Protein AF-A0A2V7PN87-F1 (afdb_monomer)

Nearest PDB structures (foldseek):
  2gey-assembly3_A  TM=9.231E-01  e=4.237E-07  Streptomyces galilaeus
  5x7l-assembly1_A  TM=9.343E-01  e=6.4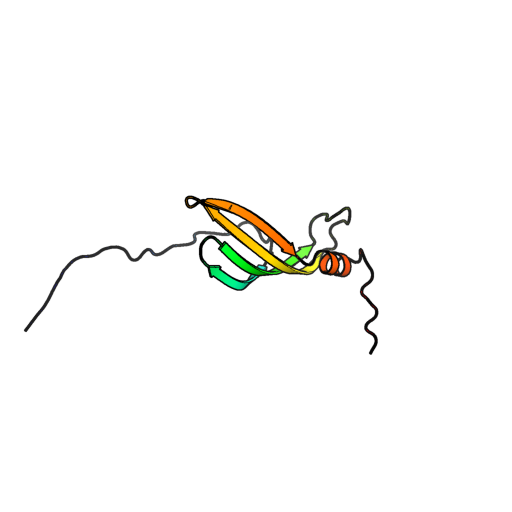31E-07  Streptomyces laurentii
  2gey-ass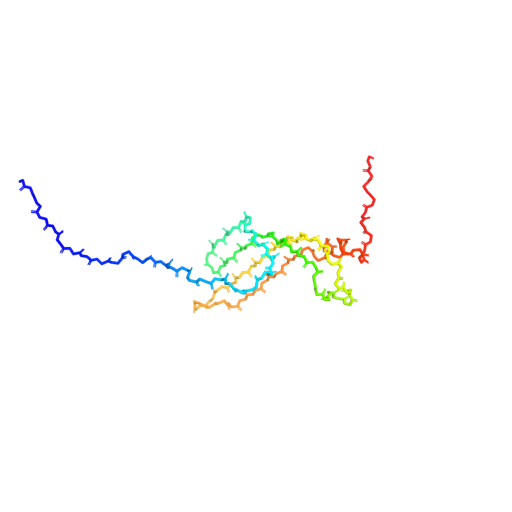embly1_B  TM=9.433E-01  e=6.431E-07  Streptomyces galilaeus
  2gey-assembly3_C-2  TM=9.336E-01  e=8.664E-07  Streptomyces galilaeus
  4lgq-assembly2_D  TM=9.002E-01  e=3.845E-06  Chromobacterium violaceum ATCC 12472

pLDDT: mean 79.1, std 25.11, range [27.59, 98.38]

Sequence (105 aa):
MPARASRLAERRRWSVGQARVLRLSVQITLEDLIAEDDKVVLSWTARATHRGEFMGTPATNKQVTVAGIDIYRYAGGKRAETWRQWDTLGLMRQLGMVPSPAQSG

Structure (mmCIF, N/CA/C/O backbone):
data_AF-A0A2V7PN87-F1
#
_entry.id   AF-A0A2V7PN87-F1
#
loop_
_atom_site.group_PDB
_atom_site.id
_atom_site.type_symbol
_atom_site.label_atom_id
_atom_site.label_alt_id
_atom_site.label_comp_id
_atom_site.label_asym_id
_atom_site.label_entity_id
_atom_site.label_seq_id
_atom_site.pdbx_PDB_ins_code
_atom_site.Cartn_x
_atom_site.Cartn_y
_atom_site.Cartn_z
_atom_site.occupancy
_atom_site.B_iso_or_equiv
_atom_site.auth_seq_id
_atom_site.auth_comp_id
_atom_site.auth_asym_id
_atom_site.auth_atom_id
_atom_site.pdbx_PDB_model_num
ATOM 1 N N . MET A 1 1 ? 11.825 -3.693 58.755 1.00 27.59 1 MET A N 1
ATOM 2 C CA . MET A 1 1 ? 12.878 -4.168 57.827 1.00 27.59 1 MET A CA 1
ATOM 3 C C . MET A 1 1 ? 12.319 -5.379 57.073 1.00 27.59 1 MET A C 1
ATOM 5 O O . MET A 1 1 ? 11.882 -6.291 57.763 1.00 27.59 1 MET A O 1
ATOM 9 N N . PRO A 1 2 ? 12.161 -5.337 55.731 1.00 43.81 2 PRO A N 1
ATOM 10 C CA . PRO A 1 2 ? 11.077 -6.039 55.022 1.00 43.81 2 PRO A CA 1
ATOM 11 C C . PRO A 1 2 ? 11.515 -7.279 54.210 1.00 43.81 2 PRO A C 1
ATOM 13 O O . PRO A 1 2 ? 12.704 -7.572 54.122 1.00 43.81 2 PRO A O 1
ATOM 16 N N . ALA A 1 3 ? 10.524 -7.888 53.531 1.00 28.86 3 ALA A N 1
ATOM 17 C CA . ALA A 1 3 ? 10.576 -8.800 52.367 1.00 28.86 3 ALA A CA 1
ATOM 18 C C . ALA A 1 3 ? 10.172 -10.264 52.688 1.00 28.86 3 ALA A C 1
ATOM 20 O O . ALA A 1 3 ? 10.508 -10.783 53.739 1.00 28.86 3 ALA A O 1
ATOM 21 N N . ARG A 1 4 ? 9.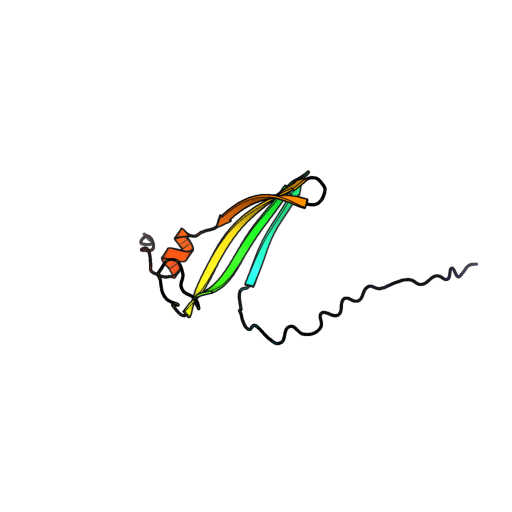425 -11.009 51.859 1.00 32.69 4 ARG A N 1
ATOM 22 C CA . ARG A 1 4 ? 9.209 -10.958 50.404 1.00 32.69 4 ARG A CA 1
ATOM 23 C C . ARG A 1 4 ? 7.798 -11.441 50.043 1.00 32.69 4 ARG A C 1
ATOM 25 O O . ARG A 1 4 ? 7.352 -12.472 50.535 1.00 32.69 4 ARG A O 1
ATOM 32 N N . ALA A 1 5 ? 7.146 -10.727 49.129 1.00 36.09 5 ALA A N 1
ATOM 33 C CA . ALA A 1 5 ? 5.973 -11.210 48.416 1.00 36.09 5 ALA A CA 1
ATOM 34 C C . ALA A 1 5 ? 6.415 -12.159 47.293 1.00 36.09 5 ALA A C 1
ATOM 36 O O . ALA A 1 5 ? 7.224 -11.799 46.437 1.00 36.09 5 ALA A O 1
ATOM 37 N N . SER A 1 6 ? 5.869 -13.369 47.316 1.00 36.72 6 SER A N 1
ATOM 38 C CA . SER A 1 6 ? 6.061 -14.410 46.312 1.00 36.72 6 SER A CA 1
ATOM 39 C C . SER A 1 6 ? 4.776 -14.536 45.505 1.00 36.72 6 SER A C 1
ATOM 41 O O . SER A 1 6 ? 3.770 -14.996 46.046 1.00 36.72 6 SER A O 1
ATOM 43 N N . ARG A 1 7 ? 4.796 -14.185 44.216 1.00 36.84 7 ARG A N 1
ATOM 44 C CA . ARG A 1 7 ? 3.973 -14.874 43.212 1.00 36.84 7 ARG A CA 1
ATOM 45 C C . ARG A 1 7 ? 4.468 -14.593 41.800 1.00 36.84 7 ARG A C 1
ATOM 47 O O . ARG A 1 7 ? 4.524 -13.459 41.341 1.00 36.84 7 ARG A O 1
ATOM 54 N N . LEU A 1 8 ? 4.848 -15.690 41.156 1.00 36.91 8 LEU A N 1
ATOM 55 C CA . LEU A 1 8 ? 5.054 -15.835 39.728 1.00 36.91 8 LEU A CA 1
ATOM 56 C C . LEU A 1 8 ? 3.748 -15.536 38.978 1.00 36.91 8 LEU A C 1
ATOM 58 O O . LEU A 1 8 ? 2.696 -15.965 39.442 1.00 36.91 8 LEU A O 1
ATOM 62 N N . ALA A 1 9 ? 3.842 -14.940 37.787 1.00 35.00 9 ALA A N 1
ATOM 63 C CA . ALA A 1 9 ? 3.267 -15.522 36.569 1.00 35.00 9 ALA A CA 1
ATOM 64 C C . ALA A 1 9 ? 3.669 -14.718 35.315 1.00 35.00 9 ALA A C 1
ATOM 66 O O . ALA A 1 9 ? 3.433 -13.522 35.205 1.00 35.00 9 ALA A O 1
ATOM 67 N N . GLU A 1 10 ? 4.274 -15.447 34.373 1.00 34.34 10 GLU A N 1
ATOM 68 C CA . GLU A 1 10 ? 4.174 -15.268 32.917 1.00 34.34 10 GLU A CA 1
ATOM 69 C C . GLU A 1 10 ? 4.817 -14.053 32.230 1.00 34.34 10 GLU A C 1
ATOM 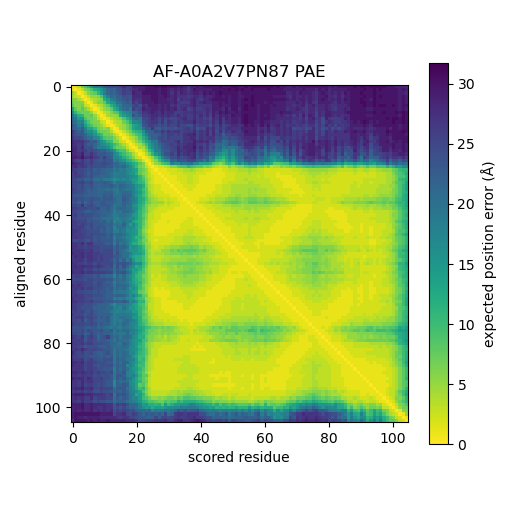71 O O . GLU A 1 10 ? 4.180 -13.152 31.690 1.00 34.34 10 GLU A O 1
ATOM 76 N N . ARG A 1 11 ? 6.131 -14.177 32.022 1.00 38.31 11 ARG A N 1
ATOM 77 C CA . ARG A 1 11 ? 6.791 -13.653 30.820 1.00 38.31 11 ARG A CA 1
ATOM 78 C C . ARG A 1 11 ? 6.305 -14.440 29.593 1.00 38.31 11 ARG A C 1
ATOM 80 O O . ARG A 1 11 ? 6.839 -15.514 29.310 1.00 38.31 11 ARG A O 1
ATOM 87 N N . ARG A 1 12 ? 5.326 -13.915 28.847 1.00 39.38 12 ARG A N 1
ATOM 88 C CA . ARG A 1 12 ? 4.965 -14.423 27.508 1.00 39.38 12 ARG A CA 1
ATOM 89 C C . ARG A 1 12 ? 6.110 -14.152 26.534 1.00 39.38 12 ARG A C 1
ATOM 91 O O . ARG A 1 12 ? 6.212 -13.094 25.924 1.00 39.38 12 ARG A O 1
ATOM 98 N N . ARG A 1 13 ? 7.009 -15.125 26.439 1.00 35.03 13 ARG A N 1
ATOM 99 C CA . ARG A 1 13 ? 8.063 -15.212 25.431 1.00 35.03 13 ARG A CA 1
ATOM 100 C C . ARG A 1 13 ? 7.418 -15.793 24.174 1.00 35.03 13 ARG A C 1
ATOM 102 O O . ARG A 1 13 ? 7.218 -17.000 24.090 1.00 35.03 13 ARG A O 1
ATOM 109 N N . TRP A 1 14 ? 7.029 -14.940 23.236 1.00 33.31 14 TRP A N 1
ATOM 110 C CA . TRP A 1 14 ? 6.575 -15.397 21.926 1.00 33.31 14 TRP A CA 1
ATOM 111 C C . TRP A 1 14 ? 7.797 -15.844 21.122 1.00 33.31 14 TRP A C 1
ATOM 113 O O . TRP A 1 14 ? 8.523 -15.029 20.561 1.00 33.31 14 TRP A O 1
ATOM 123 N N . SER A 1 15 ? 8.057 -17.150 21.115 1.00 35.81 15 SER A N 1
ATOM 124 C CA . SER A 1 15 ? 8.987 -17.769 20.175 1.00 35.81 15 SER A CA 1
ATOM 125 C C . SER A 1 15 ? 8.299 -17.839 18.814 1.00 35.81 15 SER A C 1
ATOM 127 O O . SER A 1 15 ? 7.458 -18.709 18.597 1.00 35.81 15 SER A O 1
ATOM 129 N N . VAL A 1 16 ? 8.633 -16.936 17.889 1.00 43.09 16 VAL A N 1
ATOM 130 C CA . VAL A 1 16 ? 8.271 -17.122 16.476 1.00 43.09 16 VAL A CA 1
ATOM 131 C C . VAL A 1 16 ? 9.175 -18.218 15.918 1.00 43.09 16 VAL A C 1
ATOM 133 O O . VAL A 1 16 ? 10.294 -17.981 15.464 1.00 43.09 16 VAL A O 1
ATOM 136 N N . GLY A 1 17 ? 8.694 -19.453 16.031 1.00 34.16 17 GLY A N 1
ATOM 137 C CA . GLY A 1 17 ? 9.243 -20.602 15.337 1.00 34.16 17 GLY A CA 1
ATOM 138 C C . GLY A 1 17 ? 9.000 -20.471 13.835 1.00 34.16 17 GLY A C 1
ATOM 139 O O . GLY A 1 17 ? 7.865 -20.440 13.382 1.00 34.16 17 GLY A O 1
ATOM 140 N N . GLN A 1 18 ? 10.100 -20.424 13.088 1.00 33.62 18 GLN A N 1
ATOM 141 C CA . GLN A 1 18 ? 10.233 -20.926 11.718 1.00 33.62 18 GLN A CA 1
ATOM 142 C C . GLN A 1 18 ? 9.304 -20.343 10.637 1.00 33.62 18 GLN A C 1
ATOM 144 O O . GLN A 1 18 ? 8.383 -20.994 10.161 1.00 33.62 18 GLN A O 1
ATOM 149 N N . ALA A 1 19 ? 9.682 -19.186 10.089 1.00 32.88 19 ALA A N 1
ATOM 150 C CA . ALA A 1 19 ? 9.339 -18.834 8.710 1.00 32.88 19 ALA A CA 1
ATOM 151 C C . ALA A 1 19 ? 10.460 -19.326 7.776 1.00 32.88 19 ALA A C 1
ATOM 153 O O . ALA A 1 19 ? 11.372 -18.579 7.423 1.00 32.88 19 ALA A O 1
ATOM 154 N N . ARG A 1 20 ? 10.446 -20.619 7.426 1.00 41.94 20 ARG A N 1
ATOM 155 C CA . ARG A 1 20 ? 11.408 -21.219 6.481 1.00 41.94 20 ARG A CA 1
ATOM 156 C C . ARG A 1 20 ? 10.725 -21.860 5.273 1.00 41.94 20 ARG A C 1
ATOM 158 O O . ARG A 1 20 ? 11.141 -22.917 4.840 1.00 41.94 20 ARG A O 1
ATOM 165 N N . VAL A 1 21 ? 9.713 -21.194 4.721 1.00 36.09 21 VAL A N 1
ATOM 166 C CA . VAL A 1 21 ? 9.244 -21.279 3.324 1.00 36.09 21 VAL A CA 1
ATOM 167 C C . VAL A 1 21 ? 8.598 -19.917 3.032 1.00 36.09 21 VAL A C 1
ATOM 169 O O . VAL A 1 21 ? 7.961 -19.368 3.921 1.00 36.09 21 VAL A O 1
ATOM 172 N N . LEU A 1 22 ? 8.752 -19.387 1.814 1.00 28.67 22 LEU A N 1
ATOM 173 C CA . LEU A 1 22 ? 8.299 -18.072 1.308 1.00 28.67 22 LEU A CA 1
ATOM 174 C C . LEU A 1 22 ? 9.360 -16.959 1.351 1.00 28.67 22 LEU A C 1
ATOM 176 O O . LEU A 1 22 ? 9.284 -15.987 2.094 1.00 28.67 22 LEU A O 1
ATOM 180 N N . ARG A 1 23 ? 10.307 -17.030 0.408 1.00 39.88 23 ARG A N 1
ATOM 181 C CA . ARG A 1 23 ? 11.084 -15.869 -0.070 1.00 39.88 23 ARG A CA 1
ATOM 182 C C . ARG A 1 23 ? 10.215 -14.995 -0.996 1.00 39.88 23 ARG A C 1
ATOM 184 O O . ARG A 1 23 ? 10.576 -14.721 -2.143 1.00 39.88 23 ARG A O 1
ATOM 191 N N . LEU A 1 24 ? 9.035 -14.613 -0.512 1.00 47.97 24 LEU A N 1
ATOM 192 C CA . LEU A 1 24 ? 8.183 -13.585 -1.102 1.00 47.97 24 LEU A CA 1
ATOM 193 C C . LEU A 1 24 ? 8.563 -12.284 -0.399 1.00 47.97 24 LEU A C 1
ATOM 195 O O . LEU A 1 24 ? 8.004 -11.947 0.637 1.00 47.97 24 LEU A O 1
ATOM 199 N N . SER A 1 25 ? 9.592 -11.596 -0.893 1.00 65.50 25 SER A N 1
ATOM 200 C CA . SER A 1 25 ? 10.046 -10.341 -0.289 1.00 65.50 25 SER A CA 1
ATOM 201 C C . SER A 1 25 ? 9.102 -9.205 -0.681 1.00 65.50 25 SER A C 1
ATOM 203 O O . SER A 1 25 ? 9.456 -8.342 -1.481 1.00 65.50 25 SER A O 1
ATOM 205 N N . VAL A 1 26 ? 7.878 -9.246 -0.160 1.00 79.50 26 VAL A N 1
ATOM 206 C CA . VAL A 1 26 ? 7.080 -8.039 0.025 1.00 79.50 26 VAL A CA 1
ATOM 207 C C . VAL A 1 26 ? 7.462 -7.505 1.400 1.00 79.50 26 VAL A C 1
ATOM 209 O O . VAL A 1 26 ? 7.399 -8.226 2.395 1.00 79.50 26 VAL A O 1
ATOM 212 N N . GLN A 1 27 ? 7.955 -6.277 1.452 1.00 90.50 27 GLN A N 1
ATOM 213 C CA . GLN A 1 27 ? 8.240 -5.563 2.692 1.00 90.50 27 GLN A CA 1
ATOM 214 C C . GLN A 1 27 ? 7.241 -4.427 2.795 1.00 90.50 27 GLN A C 1
ATOM 216 O O . GLN A 1 27 ? 7.207 -3.585 1.904 1.00 90.50 27 GLN A O 1
ATOM 221 N N . ILE A 1 28 ? 6.423 -4.431 3.843 1.00 92.62 28 ILE A N 1
ATOM 222 C CA . ILE A 1 28 ? 5.473 -3.357 4.118 1.00 92.62 28 ILE A CA 1
ATOM 223 C C . ILE A 1 28 ? 5.987 -2.598 5.332 1.00 92.62 28 ILE A C 1
ATOM 225 O O . ILE A 1 28 ? 6.207 -3.185 6.390 1.00 92.62 28 ILE A O 1
ATOM 229 N N . THR A 1 29 ? 6.177 -1.302 5.159 1.00 95.12 29 THR A N 1
ATOM 230 C CA . THR A 1 29 ? 6.500 -0.351 6.214 1.00 95.12 29 THR A CA 1
ATOM 231 C C . THR A 1 29 ? 5.231 0.424 6.536 1.00 95.12 29 THR A C 1
ATOM 233 O O . THR A 1 29 ? 4.577 0.924 5.624 1.00 95.12 29 THR A O 1
ATOM 236 N N . LEU A 1 30 ? 4.863 0.493 7.815 1.00 95.88 30 LEU A N 1
ATOM 237 C CA . LEU A 1 30 ? 3.852 1.440 8.279 1.00 95.88 30 LEU A CA 1
ATOM 238 C C . LEU A 1 30 ? 4.557 2.773 8.503 1.00 95.88 30 LEU A C 1
ATOM 240 O O . LEU A 1 30 ? 5.468 2.848 9.325 1.00 95.88 30 LEU A O 1
ATOM 244 N N . GLU A 1 31 ? 4.161 3.778 7.737 1.00 97.31 31 GLU A N 1
ATOM 245 C CA . GLU A 1 31 ? 4.685 5.139 7.855 1.00 97.31 31 GLU A CA 1
ATOM 246 C C . GLU A 1 31 ? 3.957 5.896 8.968 1.00 97.31 31 GLU A C 1
ATOM 248 O O . GLU A 1 31 ? 4.566 6.686 9.681 1.00 97.31 31 GLU A O 1
ATOM 253 N N . ASP A 1 32 ? 2.659 5.622 9.135 1.00 97.00 32 ASP A N 1
ATOM 254 C CA . ASP A 1 32 ? 1.845 6.188 10.206 1.00 97.00 32 ASP A CA 1
ATOM 255 C C . ASP A 1 32 ? 0.692 5.245 10.582 1.00 97.00 32 ASP A C 1
ATOM 257 O O . ASP A 1 32 ? 0.211 4.453 9.759 1.00 97.00 32 ASP A O 1
ATOM 261 N N . LEU A 1 33 ? 0.248 5.337 11.834 1.00 97.50 33 LEU A N 1
ATOM 262 C CA . LEU A 1 33 ? -0.903 4.623 12.368 1.00 97.50 33 LEU A CA 1
ATOM 263 C C . LEU A 1 33 ? -1.659 5.541 13.321 1.00 97.50 33 LEU A C 1
ATOM 265 O O . LEU A 1 33 ? -1.166 5.890 14.392 1.00 97.50 33 LEU A O 1
ATOM 269 N N . ILE A 1 34 ? -2.903 5.839 12.961 1.00 97.88 34 ILE A N 1
ATOM 270 C CA . ILE A 1 34 ? -3.812 6.635 13.780 1.00 97.88 34 ILE A CA 1
ATOM 271 C C . ILE A 1 34 ? -4.980 5.742 14.174 1.00 97.88 34 ILE A C 1
ATOM 273 O O . ILE A 1 34 ? -5.631 5.145 13.319 1.00 97.88 34 ILE A O 1
ATOM 277 N N . ALA A 1 35 ? -5.244 5.641 15.471 1.00 97.44 35 ALA A N 1
ATOM 278 C CA . ALA A 1 35 ? -6.418 4.963 15.998 1.00 97.44 35 ALA A CA 1
ATOM 279 C C . ALA A 1 35 ? -7.243 5.972 16.796 1.00 97.44 35 ALA A C 1
ATOM 281 O O . ALA A 1 35 ? -6.759 6.516 17.787 1.00 97.44 35 ALA A O 1
ATOM 282 N N . GLU A 1 36 ? -8.472 6.213 16.351 1.00 96.12 36 GLU A N 1
ATOM 283 C CA . GLU A 1 36 ? -9.391 7.172 16.961 1.00 96.12 36 GLU A CA 1
ATOM 284 C C . GLU A 1 36 ? -10.818 6.625 16.891 1.00 96.12 36 GLU A C 1
ATOM 286 O O . GLU A 1 36 ? -11.275 6.190 15.831 1.00 96.12 36 GLU A O 1
ATOM 291 N N . ASP A 1 37 ? -11.503 6.628 18.035 1.00 96.06 37 ASP A N 1
ATOM 292 C CA . ASP A 1 37 ? -12.837 6.060 18.222 1.00 96.06 37 ASP A CA 1
ATOM 293 C C . ASP A 1 37 ? -12.981 4.650 17.626 1.00 96.06 37 ASP A C 1
ATOM 295 O O . ASP A 1 37 ? -12.416 3.669 18.117 1.00 96.06 37 ASP A O 1
ATOM 299 N N . ASP A 1 38 ? -13.768 4.550 16.557 1.00 97.38 38 ASP A N 1
ATOM 300 C CA . ASP A 1 38 ? -14.095 3.325 15.857 1.00 97.38 38 ASP A CA 1
ATOM 301 C C . ASP A 1 38 ? -13.242 3.122 14.599 1.00 97.38 38 ASP A C 1
ATOM 303 O O . ASP A 1 38 ? -13.526 2.212 13.823 1.00 97.38 38 ASP A O 1
ATOM 307 N N . LYS A 1 39 ? -12.199 3.932 14.372 1.00 97.88 39 LYS A N 1
ATOM 308 C CA . LYS A 1 39 ? -11.368 3.887 13.163 1.00 97.88 39 LYS A CA 1
ATOM 309 C C . LYS A 1 39 ? -9.895 3.637 13.450 1.00 97.88 39 LYS A C 1
ATOM 311 O O . LYS A 1 39 ? -9.319 4.126 14.416 1.00 97.88 39 LYS A O 1
ATOM 316 N N . VAL A 1 40 ? -9.273 2.903 12.534 1.00 98.06 40 VAL A N 1
ATOM 317 C CA . VAL A 1 40 ? -7.820 2.753 12.429 1.00 98.06 40 VAL A CA 1
ATOM 318 C C . VAL A 1 40 ? -7.405 3.139 11.017 1.00 98.06 40 VAL A C 1
ATOM 320 O O . VAL A 1 40 ? -7.866 2.527 10.053 1.00 98.06 40 VAL A O 1
ATOM 323 N N . VAL A 1 41 ? -6.538 4.136 10.899 1.00 98.12 41 VAL A N 1
ATOM 324 C CA . VAL A 1 41 ? -5.934 4.604 9.651 1.00 98.12 41 VAL A CA 1
ATOM 325 C C . VAL A 1 41 ? -4.481 4.153 9.623 1.00 98.12 41 VAL A C 1
ATOM 327 O O . VAL A 1 41 ? -3.751 4.346 10.591 1.00 98.12 41 VAL A O 1
ATOM 330 N N . LEU A 1 42 ? -4.062 3.560 8.512 1.00 97.81 42 LEU A N 1
ATOM 331 C CA . LEU A 1 42 ? -2.687 3.156 8.251 1.00 97.81 42 LEU A CA 1
ATOM 332 C C . LEU A 1 42 ? -2.198 3.878 7.004 1.00 97.81 42 LEU A C 1
ATOM 334 O O . LEU A 1 42 ? -2.798 3.702 5.946 1.00 97.81 42 LEU A O 1
ATOM 338 N N . SER A 1 43 ? -1.095 4.610 7.108 1.00 97.75 43 SER A N 1
ATOM 339 C CA . SER A 1 43 ? -0.291 5.007 5.949 1.00 97.75 43 SER A CA 1
ATOM 340 C C . SER A 1 43 ? 0.850 4.009 5.798 1.00 97.75 43 SER A C 1
ATOM 342 O O . SER A 1 43 ? 1.514 3.674 6.782 1.00 97.75 43 SER A O 1
ATOM 344 N N . TRP A 1 44 ? 1.064 3.478 4.597 1.00 97.81 44 TRP A N 1
ATOM 345 C CA . TRP A 1 44 ? 2.011 2.387 4.381 1.00 97.81 44 TRP A CA 1
ATOM 346 C C . TRP A 1 44 ? 2.763 2.487 3.053 1.00 97.81 44 TRP A C 1
ATOM 348 O O . TRP A 1 44 ? 2.244 2.987 2.056 1.00 97.81 44 TRP A O 1
ATOM 358 N N . THR A 1 45 ? 3.970 1.917 3.028 1.00 97.19 45 THR A N 1
ATOM 359 C CA . THR A 1 45 ? 4.790 1.710 1.827 1.00 97.19 45 THR A CA 1
ATOM 360 C C . THR A 1 45 ? 5.119 0.229 1.670 1.00 97.19 45 THR A C 1
ATOM 362 O O . THR A 1 45 ? 5.709 -0.382 2.556 1.00 97.19 45 THR A O 1
ATOM 365 N N . ALA A 1 46 ? 4.794 -0.361 0.524 1.00 95.31 46 ALA A N 1
ATOM 366 C CA . ALA A 1 46 ? 5.157 -1.720 0.149 1.00 95.31 46 ALA A CA 1
ATOM 367 C C . ALA A 1 46 ? 6.283 -1.723 -0.893 1.00 95.31 46 ALA A C 1
ATOM 369 O O . ALA A 1 46 ? 6.186 -1.062 -1.924 1.00 95.31 46 ALA A O 1
ATOM 370 N N . ARG A 1 47 ? 7.329 -2.520 -0.669 1.00 94.62 47 ARG A N 1
ATOM 371 C CA . ARG A 1 47 ? 8.372 -2.831 -1.658 1.00 94.62 47 ARG A CA 1
ATOM 372 C C . ARG A 1 47 ? 8.283 -4.298 -2.034 1.00 94.62 47 ARG A C 1
ATOM 374 O O . ARG A 1 47 ? 8.289 -5.157 -1.154 1.00 94.62 47 ARG A O 1
ATOM 381 N N . ALA A 1 48 ? 8.203 -4.591 -3.325 1.00 91.50 48 ALA A N 1
ATOM 382 C CA . ALA A 1 48 ? 8.008 -5.944 -3.835 1.00 91.50 48 ALA A CA 1
ATOM 383 C C . ALA A 1 48 ? 8.783 -6.177 -5.137 1.00 91.50 48 ALA A C 1
ATOM 385 O O . ALA A 1 48 ? 9.233 -5.240 -5.788 1.00 91.50 48 ALA A O 1
ATOM 386 N N . THR A 1 49 ? 8.928 -7.437 -5.547 1.00 93.12 49 THR A N 1
ATOM 387 C CA . THR A 1 49 ? 9.350 -7.792 -6.912 1.00 93.12 49 THR A CA 1
ATOM 388 C C . THR A 1 49 ? 8.133 -8.254 -7.705 1.00 93.12 49 THR A C 1
ATOM 390 O O . THR A 1 49 ? 7.425 -9.156 -7.254 1.00 93.12 49 THR A O 1
ATOM 393 N N . HIS A 1 50 ? 7.904 -7.684 -8.888 1.00 92.12 50 HIS A N 1
ATOM 394 C CA . HIS A 1 50 ? 6.797 -8.062 -9.768 1.00 92.12 50 HIS A CA 1
ATOM 395 C C . HIS A 1 50 ? 7.056 -9.428 -10.423 1.00 92.12 50 HIS A C 1
ATOM 397 O O . HIS A 1 50 ? 7.666 -9.525 -11.488 1.00 92.12 50 HIS A O 1
ATOM 403 N N . ARG A 1 51 ? 6.642 -10.495 -9.730 1.00 91.19 51 ARG A N 1
ATOM 404 C CA . ARG A 1 51 ? 6.843 -11.900 -10.132 1.00 91.19 51 ARG A CA 1
ATOM 405 C C . ARG A 1 51 ? 5.579 -12.599 -10.639 1.00 91.19 51 ARG A C 1
ATOM 407 O O . ARG A 1 51 ? 5.667 -13.744 -11.063 1.00 91.19 51 ARG A O 1
ATOM 414 N N . GLY A 1 52 ? 4.427 -11.941 -10.552 1.00 87.06 52 GLY A N 1
ATOM 415 C CA . GLY A 1 52 ? 3.147 -12.441 -11.056 1.00 87.06 52 GLY A CA 1
ATOM 416 C C . GLY A 1 52 ? 2.645 -11.586 -12.209 1.00 87.06 52 GLY A C 1
ATOM 417 O O . GLY A 1 52 ? 3.249 -10.566 -12.519 1.00 87.06 52 GLY A O 1
ATOM 418 N N . GLU A 1 53 ? 1.550 -12.005 -12.831 1.00 91.88 53 GLU A N 1
ATOM 419 C CA . GLU A 1 53 ? 0.812 -11.141 -13.747 1.00 91.88 53 GLU A CA 1
ATOM 420 C C . GLU A 1 53 ? 0.067 -10.056 -12.957 1.00 91.88 53 GLU A C 1
ATOM 422 O O . GLU A 1 53 ? -0.507 -10.325 -11.898 1.00 91.88 53 GLU A O 1
ATOM 427 N N . PHE A 1 54 ? 0.056 -8.833 -13.481 1.00 88.12 54 PHE A N 1
ATOM 428 C CA . PHE A 1 54 ? -0.714 -7.724 -12.934 1.00 88.12 54 PHE A CA 1
ATOM 429 C C . PHE A 1 54 ? -1.453 -6.994 -14.055 1.00 88.12 54 PHE A C 1
ATOM 431 O O . PHE A 1 54 ? -0.826 -6.437 -14.954 1.00 88.12 54 PHE A O 1
ATOM 438 N N . MET A 1 55 ? -2.790 -6.997 -14.004 1.00 88.69 55 MET A N 1
ATOM 439 C CA . MET A 1 55 ? -3.667 -6.350 -14.995 1.00 88.69 55 MET A CA 1
ATOM 440 C C . MET A 1 55 ? -3.279 -6.668 -16.453 1.00 88.69 55 MET A C 1
ATOM 442 O O . MET A 1 55 ? -3.124 -5.766 -17.275 1.00 88.69 55 MET A O 1
ATOM 446 N N . GLY A 1 56 ? -3.054 -7.949 -16.764 1.00 89.00 56 GLY A N 1
ATOM 447 C CA . GLY A 1 56 ? -2.653 -8.402 -18.100 1.00 89.00 56 GLY A CA 1
ATOM 448 C C . GLY A 1 56 ? -1.186 -8.143 -18.467 1.00 89.00 56 GLY A C 1
ATOM 449 O O . GLY A 1 56 ? -0.761 -8.524 -19.554 1.00 89.00 56 GLY A O 1
ATOM 450 N N . THR A 1 57 ? -0.388 -7.525 -17.588 1.00 88.06 57 THR A N 1
ATOM 451 C CA . THR A 1 57 ? 1.064 -7.384 -17.775 1.00 88.06 57 THR A CA 1
ATOM 452 C C . THR A 1 57 ? 1.785 -8.572 -17.139 1.00 88.06 57 THR A C 1
ATOM 454 O O . THR A 1 57 ? 1.683 -8.744 -15.920 1.00 88.06 57 THR A O 1
ATOM 457 N N . PRO A 1 58 ? 2.540 -9.377 -17.911 1.00 92.50 58 PRO A N 1
ATOM 458 C CA . PRO A 1 58 ? 3.319 -10.485 -17.369 1.00 92.50 58 PRO A CA 1
ATOM 459 C C . PRO A 1 58 ? 4.361 -10.033 -16.342 1.00 92.50 58 PRO A C 1
ATOM 461 O O . PRO A 1 58 ? 4.775 -8.872 -16.309 1.00 92.50 58 PRO A O 1
ATOM 464 N N . ALA A 1 59 ? 4.842 -10.982 -15.539 1.00 92.31 59 ALA A N 1
ATOM 465 C CA . ALA A 1 59 ? 5.899 -10.746 -14.564 1.00 92.31 59 ALA A CA 1
ATOM 466 C C . ALA A 1 59 ? 7.123 -10.068 -15.207 1.00 92.31 59 ALA A C 1
ATOM 468 O O . ALA A 1 59 ? 7.758 -10.610 -16.111 1.00 92.31 59 ALA A O 1
ATOM 469 N N . THR A 1 60 ? 7.483 -8.886 -14.708 1.00 91.44 60 THR A N 1
ATOM 470 C CA . THR A 1 60 ? 8.608 -8.093 -15.239 1.00 91.44 60 THR A CA 1
ATOM 471 C C . THR A 1 60 ? 9.903 -8.322 -14.466 1.00 91.44 60 THR A C 1
ATOM 473 O O . THR A 1 60 ? 10.959 -7.857 -14.886 1.00 91.44 60 THR A O 1
ATOM 476 N N . ASN A 1 61 ? 9.833 -8.990 -13.309 1.00 91.75 61 ASN A N 1
ATOM 477 C CA . ASN A 1 61 ? 10.926 -9.165 -12.348 1.00 91.75 61 ASN A CA 1
ATOM 478 C C . ASN A 1 61 ? 11.552 -7.855 -11.832 1.00 91.75 61 ASN A C 1
ATOM 480 O O . ASN A 1 61 ? 12.590 -7.884 -11.170 1.00 91.75 61 ASN A O 1
ATOM 484 N N . LYS A 1 62 ? 10.911 -6.704 -12.073 1.00 91.31 62 LYS A N 1
ATOM 485 C CA . LYS A 1 62 ? 11.342 -5.407 -11.540 1.00 91.31 62 LYS A CA 1
ATOM 486 C C . LYS A 1 62 ? 10.992 -5.289 -10.059 1.00 91.31 62 LYS A C 1
ATOM 488 O O . LYS A 1 62 ? 9.965 -5.808 -9.612 1.00 91.31 62 LYS A O 1
ATOM 493 N N . GLN A 1 63 ? 11.830 -4.579 -9.307 1.00 93.62 63 GLN A N 1
ATOM 494 C CA . GLN A 1 63 ? 11.430 -4.084 -7.993 1.00 93.62 63 GLN A CA 1
ATOM 495 C C . GLN A 1 63 ? 10.449 -2.927 -8.171 1.00 93.62 63 GLN A C 1
ATOM 497 O O . GLN A 1 63 ? 10.646 -2.076 -9.036 1.00 93.62 63 GLN A O 1
ATOM 502 N N . VAL A 1 64 ? 9.404 -2.915 -7.355 1.00 94.31 64 VAL A N 1
ATOM 503 C CA . VAL A 1 64 ? 8.376 -1.879 -7.334 1.00 94.31 64 VAL A CA 1
ATOM 504 C C . VAL A 1 64 ? 8.180 -1.387 -5.907 1.00 94.31 64 VAL A C 1
ATOM 506 O O . VAL A 1 64 ? 8.295 -2.163 -4.955 1.00 94.31 64 VAL A O 1
ATOM 509 N N . THR A 1 65 ? 7.876 -0.102 -5.774 1.00 95.75 65 THR A N 1
ATOM 510 C CA . THR A 1 65 ? 7.478 0.534 -4.517 1.00 95.75 65 THR A CA 1
ATOM 511 C C . THR A 1 65 ? 6.085 1.123 -4.687 1.00 95.75 65 THR A C 1
ATOM 513 O O . THR A 1 65 ? 5.822 1.818 -5.664 1.00 95.75 65 THR A O 1
ATOM 516 N N . VAL A 1 66 ? 5.189 0.838 -3.752 1.00 95.88 66 VAL A N 1
ATOM 517 C CA . VAL A 1 66 ? 3.794 1.281 -3.776 1.00 95.88 66 VAL A CA 1
ATOM 518 C C . VAL A 1 66 ? 3.457 1.867 -2.418 1.00 95.88 66 VAL A C 1
ATOM 520 O O . VAL A 1 66 ? 3.675 1.202 -1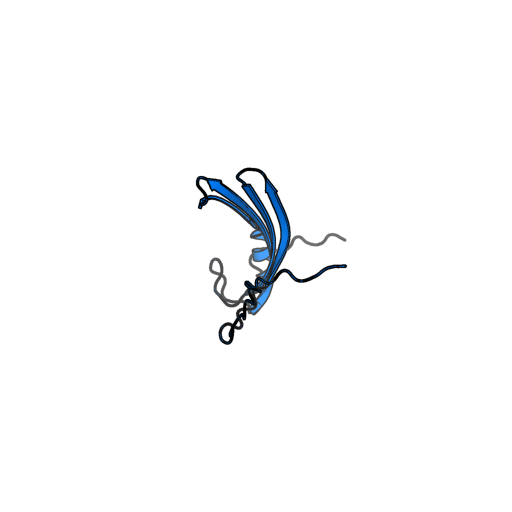.413 1.00 95.88 66 VAL A O 1
ATOM 523 N N . ALA A 1 67 ? 2.910 3.076 -2.382 1.00 96.56 67 ALA A N 1
ATOM 524 C CA . ALA A 1 67 ? 2.371 3.662 -1.160 1.00 96.56 67 ALA A CA 1
ATOM 525 C C . ALA A 1 67 ? 0.843 3.565 -1.147 1.00 96.56 67 ALA A C 1
ATOM 527 O O . ALA A 1 67 ? 0.201 3.560 -2.205 1.00 96.56 67 ALA A O 1
ATOM 528 N N . GLY A 1 68 ? 0.258 3.507 0.043 1.00 97.19 68 GLY A N 1
ATOM 529 C CA . GLY A 1 68 ? -1.184 3.484 0.206 1.00 97.19 68 GLY A CA 1
ATOM 530 C C . GLY A 1 68 ? -1.648 3.873 1.597 1.00 97.19 68 GLY A C 1
ATOM 531 O O . GLY A 1 68 ? -0.861 4.032 2.527 1.00 97.19 68 GLY A O 1
ATOM 532 N N . ILE A 1 69 ? -2.961 4.042 1.700 1.00 98.38 69 ILE A N 1
ATOM 533 C CA . ILE A 1 69 ? -3.684 4.299 2.931 1.00 98.38 69 ILE A CA 1
ATOM 534 C C . ILE A 1 69 ? -4.810 3.278 3.042 1.00 98.38 69 ILE A C 1
ATOM 536 O O . ILE A 1 69 ? -5.610 3.108 2.116 1.00 98.38 69 ILE A O 1
ATOM 540 N N . ASP A 1 70 ? -4.885 2.640 4.203 1.00 98.12 70 ASP A N 1
ATOM 541 C CA . ASP A 1 70 ? -6.002 1.791 4.597 1.00 98.12 70 ASP A CA 1
ATOM 542 C C . ASP A 1 70 ? -6.731 2.442 5.773 1.00 98.12 70 ASP A C 1
ATOM 544 O O . ASP A 1 70 ? -6.107 2.827 6.758 1.00 98.12 70 ASP A O 1
ATOM 548 N N . ILE A 1 71 ? -8.055 2.520 5.698 1.00 98.12 71 ILE A N 1
ATOM 549 C CA . ILE A 1 71 ? -8.916 2.947 6.799 1.00 98.12 71 ILE A CA 1
ATOM 550 C C . ILE A 1 71 ? -9.828 1.780 7.148 1.00 98.12 71 ILE A C 1
ATOM 552 O O . ILE A 1 71 ? -10.522 1.233 6.289 1.00 98.12 71 ILE A O 1
ATOM 556 N N . TYR A 1 72 ? -9.857 1.418 8.420 1.00 98.25 72 TYR A N 1
ATOM 557 C CA . TYR A 1 72 ? -10.707 0.369 8.957 1.00 98.25 72 TYR A CA 1
ATOM 558 C C . TYR A 1 72 ? -11.672 0.963 9.965 1.00 98.25 72 TYR A C 1
ATOM 560 O O . TYR A 1 72 ? -11.220 1.566 10.932 1.00 98.25 72 TYR A O 1
ATOM 568 N N . ARG A 1 73 ? -12.978 0.742 9.785 1.00 98.06 73 ARG A N 1
ATOM 569 C CA . ARG A 1 73 ? -13.972 1.011 10.833 1.00 98.06 73 ARG A CA 1
ATOM 570 C C . ARG A 1 73 ? -14.267 -0.270 11.598 1.00 98.06 73 ARG A C 1
ATOM 572 O O . ARG A 1 73 ? -14.436 -1.321 10.978 1.00 98.06 73 ARG A O 1
ATOM 579 N N . TYR A 1 74 ? -14.377 -0.197 12.913 1.00 98.00 74 TYR A N 1
ATOM 580 C CA . TYR A 1 74 ? -14.689 -1.309 13.796 1.00 98.00 74 TYR A CA 1
ATOM 581 C C . TYR A 1 74 ? -16.050 -1.105 14.464 1.00 98.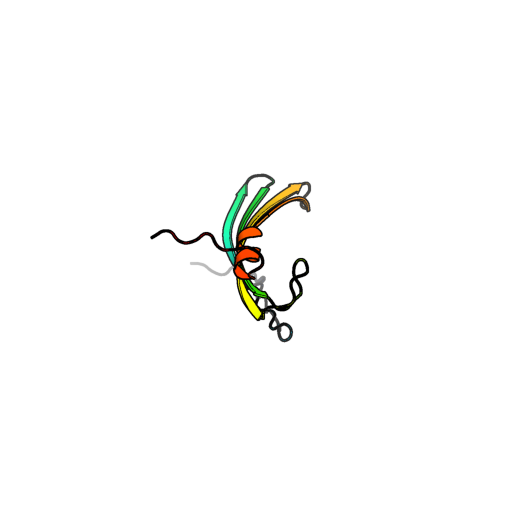00 74 TYR A C 1
ATOM 583 O O . TYR A 1 74 ? -16.388 -0.020 14.907 1.00 98.00 74 TYR A O 1
ATOM 591 N N . ALA A 1 75 ? -16.842 -2.167 14.569 1.00 97.00 75 ALA A N 1
ATOM 592 C CA . ALA A 1 75 ? -18.078 -2.182 15.343 1.00 97.00 75 ALA A CA 1
ATOM 593 C C . ALA A 1 75 ? -18.230 -3.551 16.011 1.00 97.00 75 ALA A C 1
ATOM 595 O O . ALA A 1 75 ? -17.970 -4.584 15.391 1.00 97.00 75 ALA A O 1
ATOM 596 N N . GLY A 1 76 ? -18.602 -3.577 17.294 1.00 94.50 76 GLY A N 1
ATOM 597 C CA . GLY A 1 76 ? -18.740 -4.832 18.045 1.00 94.50 76 GLY A CA 1
ATOM 598 C C . GLY A 1 76 ? -17.459 -5.680 18.073 1.00 94.50 76 GLY A C 1
ATOM 599 O O . GLY A 1 76 ? -17.526 -6.903 17.974 1.00 94.50 76 GLY A O 1
ATOM 600 N N . GLY A 1 77 ? -16.286 -5.035 18.124 1.00 91.75 77 GLY A N 1
ATOM 601 C CA . GLY A 1 77 ? -14.980 -5.709 18.135 1.00 91.75 77 GLY A CA 1
ATOM 602 C C . GLY A 1 77 ? -14.562 -6.344 16.802 1.00 91.75 77 GLY A C 1
ATOM 603 O O . GLY A 1 77 ? -13.568 -7.065 16.755 1.00 91.75 77 GLY A O 1
ATOM 604 N N . LYS A 1 78 ? -15.298 -6.097 15.711 1.00 93.44 78 LYS A N 1
ATOM 605 C CA . LYS A 1 78 ? -14.993 -6.604 14.367 1.00 93.44 78 LYS A CA 1
ATOM 606 C C . LYS A 1 78 ? -14.805 -5.452 13.394 1.00 93.44 78 LYS A C 1
ATOM 608 O O . LYS A 1 78 ? -15.429 -4.408 13.545 1.00 93.44 78 LYS A O 1
ATOM 613 N N . ARG A 1 79 ? -13.982 -5.659 12.368 1.00 94.56 79 ARG A N 1
ATOM 614 C CA . ARG A 1 79 ? -13.846 -4.716 11.254 1.00 94.56 79 ARG A CA 1
ATOM 615 C C . ARG A 1 79 ? -15.147 -4.705 10.445 1.00 94.56 79 ARG A C 1
ATOM 617 O O . ARG A 1 79 ? -15.476 -5.706 9.814 1.00 94.56 79 ARG A O 1
ATOM 624 N N . ALA A 1 80 ? -15.877 -3.599 10.515 1.00 96.94 80 ALA A N 1
ATOM 625 C CA . ALA A 1 80 ? -17.167 -3.388 9.871 1.00 96.94 80 ALA A CA 1
ATOM 626 C C . ALA A 1 80 ? -17.014 -2.849 8.442 1.00 96.94 80 ALA A C 1
ATOM 628 O O . ALA A 1 80 ? -17.714 -3.306 7.545 1.00 96.94 80 ALA A O 1
ATOM 629 N N . GLU A 1 81 ? -16.077 -1.922 8.222 1.00 97.69 81 GLU A N 1
ATOM 630 C CA . GLU A 1 81 ? -15.832 -1.301 6.913 1.00 97.69 81 GLU A CA 1
ATOM 631 C C . GLU A 1 81 ? -14.336 -1.194 6.618 1.00 97.69 81 GLU A C 1
ATOM 633 O O . GLU A 1 81 ? -13.481 -1.260 7.509 1.00 97.69 81 GLU A O 1
ATOM 638 N N . THR A 1 82 ? -14.008 -1.083 5.333 1.00 97.50 82 THR A N 1
ATOM 639 C CA . THR A 1 82 ? -12.640 -0.912 4.846 1.00 97.50 82 THR A CA 1
ATOM 640 C C . THR A 1 82 ? -12.643 0.015 3.645 1.00 97.50 82 THR A C 1
ATOM 642 O O . THR A 1 82 ? -13.313 -0.266 2.653 1.00 97.50 82 THR A O 1
ATOM 645 N N . TRP A 1 83 ? -11.839 1.069 3.716 1.00 98.31 83 TRP A N 1
ATOM 646 C CA . TRP A 1 83 ? -11.490 1.903 2.572 1.00 98.31 83 TRP A CA 1
ATOM 647 C C . TRP A 1 83 ? -10.002 1.75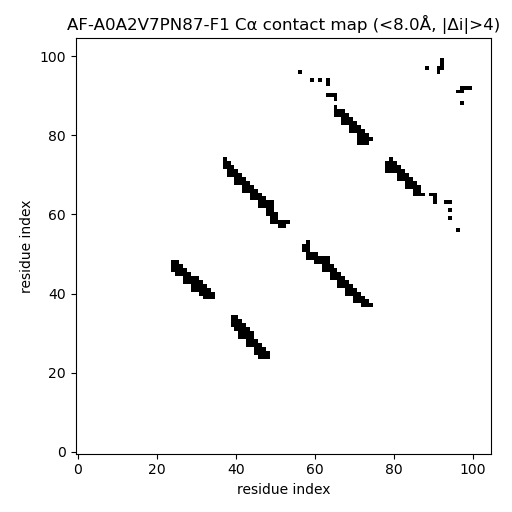0 2.314 1.00 98.31 83 TRP A C 1
ATOM 649 O O . TRP A 1 83 ? -9.201 1.757 3.246 1.00 98.31 83 TRP A O 1
ATOM 659 N N . ARG A 1 84 ? -9.632 1.586 1.047 1.00 96.94 84 ARG A N 1
ATOM 660 C CA . ARG A 1 84 ? -8.241 1.421 0.640 1.00 96.94 84 ARG A CA 1
ATOM 661 C C . ARG A 1 84 ? -7.976 2.265 -0.588 1.00 96.94 84 ARG A C 1
ATOM 663 O O . ARG A 1 84 ? -8.688 2.154 -1.583 1.00 96.94 84 ARG A O 1
ATOM 670 N N . GLN A 1 85 ? -6.906 3.040 -0.524 1.00 97.62 85 GLN A N 1
ATOM 671 C CA . GLN A 1 85 ? -6.364 3.761 -1.662 1.00 97.62 85 GLN A CA 1
ATOM 672 C C . GLN A 1 85 ? -4.868 3.494 -1.738 1.00 97.62 85 GLN A C 1
ATOM 674 O O . GLN A 1 85 ? -4.184 3.473 -0.725 1.00 97.62 85 GLN A O 1
ATOM 679 N N . TRP A 1 86 ? -4.347 3.276 -2.937 1.00 96.38 86 TRP A N 1
ATOM 680 C CA . TRP A 1 86 ? -2.924 3.036 -3.147 1.00 96.38 86 TRP A CA 1
ATOM 681 C C . TRP A 1 86 ? -2.518 3.481 -4.545 1.00 96.38 86 TRP A C 1
ATOM 683 O O . TRP A 1 86 ? -3.361 3.560 -5.445 1.00 96.38 86 TRP A O 1
ATOM 693 N N . ASP A 1 87 ? -1.234 3.793 -4.717 1.00 95.94 87 ASP A N 1
ATOM 694 C CA . ASP A 1 87 ? -0.690 4.396 -5.935 1.00 95.94 87 ASP A CA 1
ATOM 695 C C . ASP A 1 87 ? -0.599 3.394 -7.098 1.00 95.94 87 ASP A C 1
ATOM 697 O O . ASP A 1 87 ? 0.465 2.918 -7.504 1.00 95.94 87 ASP A O 1
ATOM 701 N N . THR A 1 88 ? -1.766 3.055 -7.640 1.00 94.56 88 THR A N 1
ATOM 702 C CA . THR A 1 88 ? -1.904 2.138 -8.773 1.00 94.56 88 THR A CA 1
ATOM 703 C C . THR A 1 88 ? -1.272 2.734 -10.030 1.00 94.56 88 THR A C 1
ATOM 705 O O . THR A 1 88 ? -0.603 2.024 -10.777 1.00 94.56 88 THR A O 1
ATOM 708 N N . LEU A 1 89 ? -1.420 4.046 -10.250 1.00 94.69 89 LEU A N 1
ATOM 709 C CA . LEU A 1 89 ? -0.829 4.727 -11.404 1.00 94.69 89 LEU A CA 1
ATOM 710 C C . LEU A 1 89 ? 0.705 4.718 -11.337 1.00 94.69 89 LEU A C 1
ATOM 712 O O . LEU A 1 89 ? 1.366 4.442 -12.341 1.00 94.69 89 LEU A O 1
ATOM 716 N N . GLY A 1 90 ? 1.283 4.977 -10.164 1.00 94.06 90 GLY A N 1
ATOM 717 C CA . GLY A 1 90 ? 2.719 4.865 -9.932 1.00 94.06 90 GLY A CA 1
ATOM 718 C C . GLY A 1 90 ? 3.230 3.443 -10.126 1.00 94.06 90 GLY A C 1
ATOM 719 O O . GLY A 1 90 ? 4.295 3.262 -10.720 1.00 94.06 90 GLY A O 1
ATOM 720 N N . LEU A 1 91 ? 2.468 2.420 -9.718 1.00 94.19 91 LEU A N 1
ATOM 721 C CA . LEU A 1 91 ? 2.809 1.028 -10.025 1.00 94.19 91 LEU A CA 1
ATOM 722 C C . LEU A 1 91 ? 2.798 0.769 -11.539 1.00 94.19 91 LEU A C 1
ATOM 724 O O . LEU A 1 91 ? 3.772 0.244 -12.076 1.00 94.19 91 LEU A O 1
ATOM 728 N N . MET A 1 92 ? 1.739 1.173 -12.244 1.00 94.19 92 MET A N 1
ATOM 729 C CA . MET A 1 92 ? 1.625 1.006 -13.699 1.00 94.19 92 MET A CA 1
ATOM 730 C C . MET A 1 92 ? 2.796 1.661 -14.444 1.00 94.19 92 MET A C 1
ATOM 732 O O . MET A 1 92 ? 3.344 1.068 -15.374 1.00 94.19 92 MET A O 1
ATOM 736 N N . ARG A 1 93 ? 3.238 2.845 -14.005 1.00 94.56 93 ARG A N 1
ATOM 737 C CA . ARG A 1 93 ? 4.432 3.515 -14.545 1.00 94.56 93 ARG A CA 1
ATOM 738 C C . ARG A 1 93 ? 5.713 2.719 -14.298 1.00 94.56 93 ARG A C 1
ATOM 740 O O . ARG A 1 93 ? 6.487 2.513 -15.228 1.00 94.56 93 ARG A O 1
ATOM 747 N N . GLN A 1 94 ? 5.921 2.201 -13.085 1.00 94.12 94 GLN A N 1
ATOM 748 C CA . GLN A 1 94 ? 7.089 1.363 -12.759 1.00 94.12 94 GLN A CA 1
ATOM 749 C C . GLN A 1 94 ? 7.135 0.064 -13.580 1.00 94.12 94 GLN A C 1
ATOM 751 O O . GLN A 1 94 ? 8.211 -0.411 -13.962 1.00 94.12 94 GLN A O 1
ATOM 756 N N . LEU A 1 95 ? 5.967 -0.497 -13.895 1.00 93.19 95 LEU A N 1
ATOM 757 C CA . LEU A 1 95 ? 5.840 -1.676 -14.751 1.00 93.19 95 LEU A CA 1
ATOM 758 C C . LEU A 1 95 ? 5.986 -1.360 -16.246 1.00 93.19 95 LEU A C 1
ATOM 760 O O . LEU A 1 95 ? 6.221 -2.279 -17.027 1.00 93.19 95 LEU A O 1
ATOM 764 N N . GLY A 1 96 ? 5.956 -0.083 -16.634 1.00 92.44 96 GLY A N 1
ATOM 765 C CA . GLY A 1 96 ? 6.053 0.359 -18.026 1.00 92.44 96 GLY A CA 1
ATOM 766 C C . GLY A 1 96 ? 4.729 0.297 -18.792 1.00 92.44 96 GLY A C 1
ATOM 767 O O . GLY A 1 96 ? 4.745 0.339 -20.015 1.00 92.44 96 GLY A O 1
ATOM 768 N N . MET A 1 97 ? 3.595 0.197 -18.091 1.00 92.88 97 MET A N 1
ATOM 769 C CA . MET A 1 97 ? 2.257 0.172 -18.698 1.00 92.88 97 MET A CA 1
ATOM 770 C C . MET A 1 97 ? 1.789 1.563 -19.139 1.00 92.88 97 MET A C 1
ATOM 772 O O . MET A 1 97 ? 0.987 1.690 -20.058 1.00 92.88 97 MET A O 1
ATOM 776 N N . VAL A 1 98 ? 2.260 2.609 -18.455 1.00 93.25 98 VAL A N 1
ATOM 777 C CA . VAL A 1 98 ? 1.917 4.012 -18.721 1.00 93.25 98 VAL A CA 1
ATOM 778 C C . VAL A 1 98 ? 3.213 4.824 -18.725 1.00 93.25 98 VAL A C 1
ATOM 780 O O . VAL A 1 98 ? 4.066 4.576 -17.869 1.00 93.25 98 VAL A O 1
ATOM 783 N N . PRO A 1 99 ? 3.384 5.802 -19.633 1.00 87.94 99 PRO A N 1
ATOM 784 C CA . PRO A 1 99 ? 4.538 6.689 -19.605 1.00 87.94 99 PRO A CA 1
ATOM 785 C C . PRO A 1 99 ? 4.669 7.412 -18.259 1.00 87.94 99 PRO A C 1
ATOM 787 O O . PRO A 1 99 ? 3.688 7.900 -17.683 1.00 87.94 99 PRO A O 1
ATOM 790 N N . SER A 1 100 ? 5.900 7.524 -17.769 1.00 80.44 100 SER A N 1
ATOM 791 C CA . SER A 1 100 ? 6.209 8.493 -16.720 1.00 80.44 100 SER A CA 1
ATOM 792 C C . SER A 1 100 ? 6.171 9.897 -17.329 1.00 80.44 100 SER A C 1
ATOM 794 O O . SER A 1 100 ? 6.662 10.068 -18.448 1.00 80.44 100 SER A O 1
ATOM 796 N N . PRO A 1 101 ? 5.594 10.903 -16.645 1.00 77.31 101 PRO A N 1
ATOM 797 C CA . PRO A 1 101 ? 5.674 12.279 -17.117 1.00 77.31 101 PRO A CA 1
ATOM 798 C C . PRO A 1 101 ? 7.148 12.644 -17.305 1.00 77.31 101 PRO A C 1
ATOM 800 O O . PRO A 1 101 ? 7.985 12.298 -16.467 1.00 77.31 101 PRO A O 1
ATOM 803 N N . ALA A 1 102 ? 7.466 13.295 -18.425 1.00 69.69 102 ALA A N 1
ATOM 804 C CA . ALA A 1 102 ? 8.807 13.801 -18.661 1.00 69.69 102 ALA A CA 1
ATOM 805 C C . ALA A 1 102 ? 9.166 14.732 -17.497 1.00 69.69 102 ALA A C 1
ATOM 807 O O . ALA A 1 102 ? 8.441 15.692 -17.228 1.00 69.69 102 ALA A O 1
ATO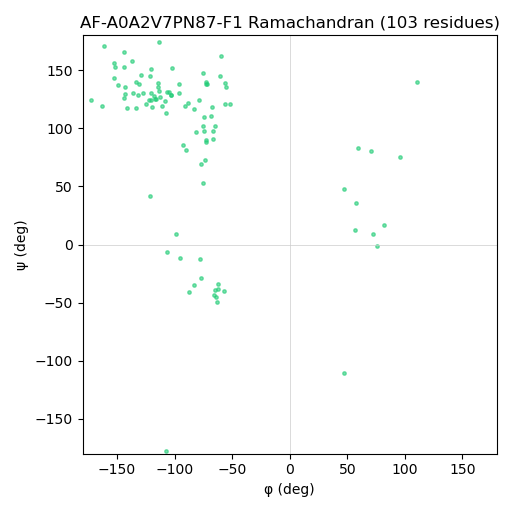M 808 N N . GLN A 1 103 ? 10.245 14.420 -16.778 1.00 55.88 103 GLN A N 1
ATOM 809 C CA . GLN A 1 103 ? 10.791 15.340 -15.790 1.00 55.88 103 GLN A CA 1
ATOM 810 C C . GLN A 1 103 ? 11.274 16.561 -16.571 1.00 55.88 103 GLN A C 1
ATOM 812 O O . GLN A 1 103 ? 12.284 16.496 -17.267 1.00 55.88 103 GLN A O 1
ATOM 817 N N . SER A 1 104 ? 10.485 17.631 -16.543 1.00 48.41 104 SER A N 1
ATOM 818 C CA . SER A 1 104 ? 10.921 18.927 -17.049 1.00 48.41 104 SER A CA 1
ATOM 819 C C . SER A 1 104 ? 11.892 19.465 -16.005 1.00 48.41 104 SER A C 1
ATOM 821 O O . SER A 1 104 ? 11.482 19.697 -14.867 1.00 48.41 104 SER A O 1
ATOM 823 N N . GLY A 1 105 ? 13.176 19.500 -16.364 1.00 43.62 105 GLY A N 1
ATOM 824 C CA . GLY A 1 105 ? 14.217 20.163 -15.580 1.00 43.62 105 GLY A CA 1
ATOM 825 C C . GLY A 1 105 ? 14.120 21.677 -15.666 1.00 43.62 105 GLY A C 1
ATOM 826 O O . GLY A 1 105 ? 13.433 22.171 -16.591 1.00 43.62 105 GLY A O 1
#

Foldseek 3Di:
DDDDDDDDDDPPPPDPPDPPDDPFPWDKDFPDWDDDDQKIKTKIKIWGFQCQDDPNQGRPRDIDIKIKMKMFGHDPNHGPDIDIDMPPVSRCCSSVVDPDPPPD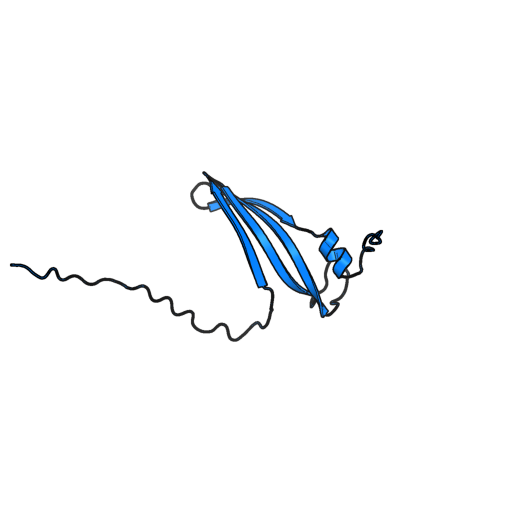D

Secondary structure (DSSP, 8-state):
--------------------S-----EEEEEEEEEETTEEEEEEEEEEE--S-BTTBPP---EEEEEEEEEEEEETTEEEEEEEEE-HHHHHHHHTSSPPPP---

Radius of gyration: 21.97 Å; Cα contacts (8 Å, |Δi|>4): 141; chains: 1; bounding box: 33×41×77 Å

Solvent-accessible surface area (backbone atoms only — not comparable to full-atom values): 6785 Å² total; per-residue (Å²): 139,89,87,81,91,85,80,89,82,80,85,86,75,83,77,85,77,77,89,84,76,78,95,65,66,66,46,75,44,77,78,44,78,50,74,54,98,50,35,39,39,36,34,34,40,38,37,34,58,39,73,53,72,53,96,91,39,69,51,73,68,43,78,46,69,37,46,34,40,40,38,36,33,45,52,95,93,37,81,72,46,78,50,78,51,58,45,58,67,60,41,35,32,75,74,65,77,40,84,69,80,79,83,81,127

Mean predicted aligned error: 11.78 Å